Protein 1YSP (pdb70)

Structure (mmCIF, N/CA/C/O backbone):
data_1YSP
#
_entry.id   1YSP
#
_cell.length_a   153.540
_cell.length_b   31.540
_cell.length_c   37.050
_cell.angle_alpha   90.00
_cell.angle_beta   92.70
_cell.angle_gamma   90.00
#
_symmetry.space_group_name_H-M   'C 1 2 1'
#
loop_
_entity.id
_entity.type
_entity.pdbx_description
1 polymer 'Transcriptional regulator kdgR'
2 non-polymer 'SULFATE ION'
3 water water
#
loop_
_atom_site.group_PDB
_atom_site.id
_atom_site.type_symbol
_atom_site.label_atom_id
_atom_site.label_alt_id
_atom_site.label_comp_id
_atom_site.label_asym_id
_atom_site.label_entity_id
_atom_site.label_seq_id
_atom_site.pdbx_PDB_ins_code
_atom_site.Cartn_x
_atom_site.Cartn_y
_atom_site.Cartn_z
_atom_site.occupancy
_atom_site.B_iso_or_equiv
_atom_site.auth_seq_id
_atom_site.auth_comp_id
_atom_site.auth_asym_id
_atom_site.auth_atom_id
_atom_site.pdbx_PDB_model_num
ATOM 1 N N . MET A 1 3 ? 71.765 21.362 13.022 1.00 53.50 1 MET A N 1
ATOM 2 C CA . MET A 1 3 ? 71.131 20.032 13.297 1.00 53.84 1 MET A CA 1
ATOM 3 C C . MET A 1 3 ? 71.612 18.889 12.398 1.00 51.28 1 MET A C 1
ATOM 4 O O . MET A 1 3 ? 71.973 19.077 11.223 1.00 51.30 1 MET A O 1
ATOM 9 N N . ASP A 1 4 ? 71.573 17.702 12.995 1.00 49.09 2 ASP A N 1
ATOM 10 C CA . ASP A 1 4 ? 71.997 16.447 12.418 1.00 46.61 2 ASP A CA 1
ATOM 11 C C . ASP A 1 4 ? 71.102 15.973 11.268 1.00 44.09 2 ASP A C 1
ATOM 12 O O . ASP A 1 4 ? 71.620 15.439 10.303 1.00 42.97 2 ASP A O 1
ATOM 17 N N . LEU A 1 5 ? 69.783 16.141 11.385 1.00 40.88 3 LEU A N 1
ATOM 18 C CA . LEU A 1 5 ? 68.857 15.765 10.292 1.00 38.74 3 LEU A CA 1
ATOM 19 C C . LEU A 1 5 ? 69.227 16.490 8.996 1.00 37.70 3 LEU A C 1
ATOM 20 O O . LEU A 1 5 ? 69.300 15.870 7.932 1.00 37.98 3 LEU A O 1
ATOM 25 N N . ILE A 1 6 ? 69.454 17.794 9.084 1.00 37.52 4 ILE A N 1
ATOM 26 C CA . ILE A 1 6 ? 69.747 18.613 7.896 1.00 37.48 4 ILE A CA 1
ATOM 27 C C . ILE A 1 6 ? 71.144 18.244 7.346 1.00 36.91 4 ILE A C 1
ATOM 28 O O . ILE A 1 6 ? 71.346 18.148 6.135 1.00 34.53 4 ILE A O 1
ATOM 33 N N . ARG A 1 7 ? 72.098 18.003 8.241 1.00 35.04 5 ARG A N 1
ATOM 34 C CA . ARG A 1 7 ? 73.443 17.624 7.775 1.00 35.89 5 ARG A CA 1
ATOM 35 C C . ARG A 1 7 ? 73.438 16.305 6.980 1.00 33.51 5 ARG A C 1
ATOM 36 O O . ARG A 1 7 ? 74.034 16.222 5.898 1.00 33.13 5 ARG A O 1
ATOM 44 N N . SER A 1 8 ? 72.700 15.306 7.474 1.00 31.83 6 SER A N 1
ATOM 45 C CA . SER A 1 8 ? 72.622 13.992 6.772 1.00 31.25 6 SER A CA 1
ATOM 46 C C . SER A 1 8 ? 71.808 14.125 5.513 1.00 29.48 6 SER A C 1
ATOM 47 O O . SER A 1 8 ? 72.111 13.473 4.499 1.00 27.76 6 SER A O 1
ATOM 50 N N . ALA A 1 9 ? 70.711 14.882 5.615 1.00 28.33 7 ALA A N 1
ATOM 51 C CA . ALA A 1 9 ? 69.830 15.093 4.470 1.00 27.55 7 ALA A CA 1
ATOM 52 C C . ALA A 1 9 ? 70.599 15.823 3.378 1.00 27.62 7 ALA A C 1
ATOM 53 O O . ALA A 1 9 ? 70.474 15.473 2.219 1.00 26.81 7 ALA A O 1
ATOM 55 N N . ASP A 1 10 ? 71.387 16.833 3.757 1.00 27.03 8 ASP A N 1
ATOM 56 C CA . ASP A 1 10 ? 72.099 17.652 2.780 1.00 26.79 8 ASP A CA 1
ATOM 57 C C . ASP A 1 10 ? 72.936 16.781 1.842 1.00 26.21 8 ASP A C 1
ATOM 58 O O . ASP A 1 10 ? 72.940 17.007 0.601 1.00 23.89 8 ASP A O 1
ATOM 63 N N . ILE A 1 11 ? 73.646 15.801 2.431 1.00 25.14 9 ILE A N 1
ATOM 64 C CA . ILE A 1 11 ? 74.469 14.859 1.683 1.00 25.85 9 ILE A CA 1
ATOM 65 C C . ILE A 1 11 ? 73.675 13.991 0.701 1.00 25.85 9 ILE A C 1
ATOM 66 O O . ILE A 1 11 ? 74.050 13.817 -0.460 1.00 26.84 9 ILE A O 1
ATOM 71 N N . GLN A 1 12 ? 72.564 13.450 1.184 1.00 26.00 10 GLN A N 1
ATOM 72 C CA . GLN A 1 12 ? 71.767 12.555 0.365 1.00 25.61 10 GLN A CA 1
ATOM 73 C C . GLN A 1 12 ? 70.980 13.325 -0.702 1.00 24.73 10 GLN A C 1
ATOM 74 O O . GLN A 1 12 ? 70.740 12.795 -1.815 1.00 24.29 10 GLN A O 1
ATOM 80 N N . MET A 1 13 ? 70.620 14.551 -0.379 1.00 24.30 11 MET A N 1
ATOM 81 C CA . MET A 1 13 ? 69.917 15.434 -1.355 1.00 24.69 11 MET A CA 1
ATOM 82 C C . MET A 1 13 ? 70.852 15.865 -2.487 1.00 25.91 11 MET A C 1
ATOM 83 O O . MET A 1 13 ? 70.483 15.909 -3.663 1.00 24.43 11 MET A O 1
ATOM 88 N N . ARG A 1 14 ? 72.095 16.200 -2.123 1.00 25.67 12 ARG A N 1
ATOM 89 C CA . ARG A 1 14 ? 73.093 16.509 -3.160 1.00 26.19 12 ARG A CA 1
ATOM 90 C C . ARG A 1 14 ? 73.332 15.302 -4.067 1.00 25.54 12 ARG A C 1
ATOM 91 O O . ARG A 1 14 ? 73.398 15.463 -5.296 1.00 26.35 12 ARG A O 1
ATOM 99 N N . GLU A 1 15 ? 73.355 14.098 -3.486 1.00 26.82 13 GLU A N 1
ATOM 100 C CA . GLU A 1 15 ? 73.396 12.853 -4.251 1.00 27.56 13 GLU A CA 1
ATOM 101 C C . GLU A 1 15 ? 72.185 12.620 -5.233 1.00 28.99 13 GLU A C 1
ATOM 102 O O . GLU A 1 15 ? 72.358 12.247 -6.407 1.00 27.51 13 GLU A O 1
ATOM 108 N N . LEU A 1 16 ? 70.972 12.859 -4.752 1.00 29.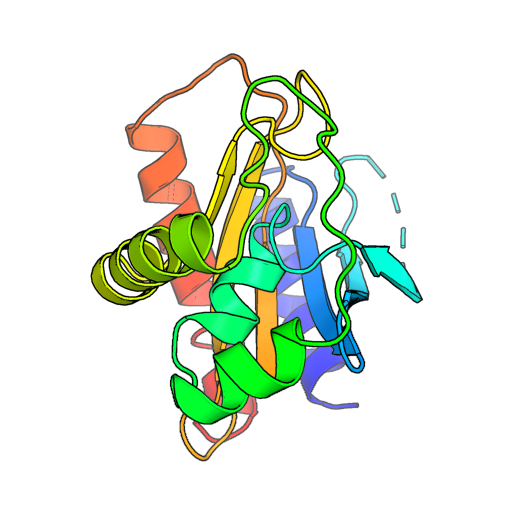02 14 LEU A N 1
ATOM 109 C CA . LEU A 1 16 ? 69.808 12.799 -5.647 1.00 30.18 14 LEU A CA 1
ATOM 110 C C . LEU A 1 16 ? 69.885 13.847 -6.758 1.00 29.61 14 LEU A C 1
ATOM 111 O O . LEU A 1 16 ? 69.505 13.569 -7.887 1.00 30.72 14 LEU A O 1
ATOM 116 N N . SER A 1 17 ? 70.338 15.048 -6.442 1.00 30.21 15 SER A N 1
ATOM 117 C CA . SER A 1 17 ? 70.467 16.105 -7.442 1.00 32.12 15 SER A CA 1
ATOM 118 C C . SER A 1 17 ? 71.477 15.671 -8.511 1.00 31.26 15 SER A C 1
ATOM 119 O O . SER A 1 17 ? 71.195 15.749 -9.716 1.00 29.94 15 SER A O 1
ATOM 122 N N . ARG A 1 18 ? 72.630 15.166 -8.056 1.00 30.35 16 ARG A N 1
ATOM 123 C CA . ARG A 1 18 ? 73.628 14.560 -8.943 1.00 30.59 16 ARG A CA 1
ATOM 124 C C . ARG A 1 18 ? 73.032 13.465 -9.835 1.00 30.65 16 ARG A C 1
ATOM 125 O O . ARG A 1 18 ? 73.301 13.433 -11.044 1.00 30.30 16 ARG A O 1
ATOM 133 N N . LEU A 1 19 ? 72.267 12.545 -9.247 1.00 30.79 17 LEU A N 1
ATOM 134 C CA . LEU A 1 19 ? 71.735 11.421 -10.033 1.00 31.87 17 LEU A CA 1
ATOM 135 C C . LEU A 1 19 ? 70.571 11.834 -10.965 1.00 32.40 17 LEU A C 1
ATOM 136 O O . LEU A 1 19 ? 70.356 11.203 -12.006 1.00 32.79 17 LEU A O 1
ATOM 141 N N . THR A 1 20 ? 69.815 12.867 -10.599 1.00 31.51 18 THR A N 1
ATOM 142 C CA . THR A 1 20 ? 68.531 13.101 -11.294 1.00 32.50 18 THR A CA 1
ATOM 143 C C . THR A 1 20 ? 68.415 14.455 -11.955 1.00 33.01 18 THR A C 1
ATOM 144 O O . THR A 1 20 ? 67.530 14.644 -12.804 1.00 33.95 18 THR A O 1
ATOM 148 N N . LYS A 1 21 ? 69.248 15.404 -11.525 1.00 33.80 19 LYS A N 1
ATOM 149 C CA . LYS A 1 21 ? 69.187 16.821 -11.908 1.00 35.62 19 LYS A CA 1
ATOM 150 C C . LYS A 1 21 ? 67.878 17.532 -11.528 1.00 35.53 19 LYS A C 1
ATOM 151 O O . LYS A 1 21 ? 67.589 18.611 -12.040 1.00 35.27 19 LYS A O 1
ATOM 157 N N . GLU A 1 22 ? 67.099 16.915 -10.636 1.00 33.42 20 GLU A N 1
ATOM 158 C CA . GLU A 1 22 ? 65.783 17.449 -10.260 1.00 32.23 20 GLU A CA 1
ATOM 159 C C . GLU A 1 22 ? 65.935 18.343 -9.019 1.00 31.84 20 GLU A C 1
ATOM 160 O O . GLU A 1 22 ? 67.016 18.320 -8.381 1.00 31.48 20 GLU A O 1
ATOM 166 N N . THR A 1 23 ? 64.875 19.103 -8.688 1.00 29.77 21 THR A N 1
ATOM 167 C CA . THR A 1 23 ? 64.806 19.915 -7.474 1.00 31.11 21 THR A CA 1
ATOM 168 C C . THR A 1 23 ? 64.490 18.943 -6.332 1.00 29.20 21 THR A C 1
ATOM 169 O O . THR A 1 23 ? 63.520 18.173 -6.411 1.00 28.81 21 THR A O 1
ATOM 173 N N . ILE A 1 24 ? 65.275 19.020 -5.263 1.00 28.09 22 ILE A N 1
ATOM 174 C CA . ILE A 1 24 ? 65.081 18.161 -4.062 1.00 25.95 22 ILE A CA 1
ATOM 175 C C . ILE A 1 24 ? 64.757 19.032 -2.836 1.00 24.94 22 ILE A C 1
ATOM 176 O O . ILE A 1 24 ? 65.417 20.039 -2.595 1.00 24.94 22 ILE A O 1
ATOM 181 N N . HIS A 1 25 ? 63.685 18.666 -2.106 1.00 25.03 23 HIS A N 1
ATOM 182 C CA . HIS A 1 25 ? 63.238 19.334 -0.887 1.00 25.09 23 HIS A CA 1
ATOM 183 C C . HIS A 1 25 ? 63.231 18.411 0.345 1.00 24.64 23 HIS A C 1
ATOM 184 O O . HIS A 1 25 ? 63.019 17.187 0.259 1.00 24.47 23 HIS A O 1
ATOM 191 N N . LEU A 1 26 ? 63.430 19.032 1.512 1.00 24.91 24 LEU A N 1
ATOM 192 C CA . LEU A 1 26 ? 63.198 18.364 2.798 1.00 24.19 24 LEU A CA 1
ATOM 193 C C . LEU A 1 26 ? 62.198 19.257 3.541 1.00 24.91 24 LEU A C 1
ATOM 194 O O . LEU A 1 26 ? 62.429 20.458 3.687 1.00 27.46 24 LEU A O 1
ATOM 199 N N . GLY A 1 27 ? 61.083 18.674 3.987 1.00 24.89 25 GLY A N 1
ATOM 200 C CA . GLY A 1 27 ? 59.998 19.454 4.599 1.00 24.65 25 GLY A CA 1
ATOM 201 C C . GLY A 1 27 ? 59.639 18.909 5.969 1.00 25.28 25 GLY A C 1
ATOM 202 O O . GLY A 1 27 ? 59.797 17.762 6.213 1.00 26.02 25 GLY A O 1
ATOM 203 N N . ALA A 1 28 ? 59.116 19.731 6.876 1.00 26.34 26 ALA A N 1
ATOM 204 C CA . ALA A 1 28 ? 58.721 19.230 8.182 1.00 26.50 26 ALA A CA 1
ATOM 205 C C . ALA A 1 28 ? 57.364 19.816 8.570 1.00 26.99 26 ALA A C 1
ATOM 206 O O . ALA A 1 28 ? 56.945 20.788 7.983 1.00 26.47 26 ALA A O 1
ATOM 208 N N . LEU A 1 29 ? 56.712 19.235 9.579 1.00 29.73 27 LEU A N 1
ATOM 209 C CA . LEU A 1 29 ? 55.393 19.692 10.030 1.00 32.53 27 LEU A CA 1
ATOM 210 C C . LEU A 1 29 ? 55.558 20.964 10.861 1.00 35.41 27 LEU A C 1
ATOM 211 O O . LEU A 1 29 ? 56.424 21.033 11.752 1.00 35.05 27 LEU A O 1
ATOM 216 N N . ASP A 1 30 ? 54.790 21.992 10.517 1.00 37.01 28 ASP A N 1
ATOM 217 C CA . ASP A 1 30 ? 54.725 23.168 11.362 1.00 39.46 28 ASP A CA 1
ATOM 218 C C . ASP A 1 30 ? 53.255 23.426 11.627 1.00 39.32 28 ASP A C 1
ATOM 219 O O . ASP A 1 30 ? 52.592 24.138 10.873 1.00 38.98 28 ASP A O 1
ATOM 224 N N . GLU A 1 31 ? 52.765 22.760 12.662 1.00 39.98 29 GLU A N 1
ATOM 225 C CA . GLU A 1 31 ? 51.402 22.934 13.144 1.00 41.49 29 GLU A CA 1
ATOM 226 C C . GLU A 1 31 ? 50.369 22.360 12.177 1.00 40.33 29 GLU A C 1
ATOM 227 O O . GLU A 1 31 ? 49.958 21.226 12.379 1.00 41.90 29 GLU A O 1
ATOM 233 N N . ASP A 1 32 ? 49.964 23.119 11.157 1.00 39.39 30 ASP A N 1
ATOM 234 C CA . ASP A 1 32 ? 48.954 22.666 10.177 1.00 39.14 30 ASP A CA 1
ATOM 235 C C . ASP A 1 32 ? 49.397 22.962 8.735 1.00 37.49 30 ASP A C 1
ATOM 236 O O . ASP A 1 32 ? 48.577 23.210 7.822 1.00 36.23 30 ASP A O 1
ATOM 241 N N . SER A 1 33 ? 50.713 22.979 8.544 1.00 35.55 31 SER A N 1
ATOM 242 C CA . SER A 1 33 ? 51.288 23.234 7.231 1.00 34.68 31 SER A CA 1
ATOM 243 C C . SER A 1 33 ? 52.643 22.525 7.185 1.00 32.67 31 SER A C 1
ATOM 244 O O . SER A 1 33 ? 53.088 21.989 8.214 1.00 31.17 31 SER A O 1
ATOM 247 N N . ILE A 1 34 ? 53.244 22.455 5.999 1.00 30.19 32 ILE A N 1
ATOM 248 C CA . ILE A 1 34 ? 54.630 21.964 5.877 1.00 29.45 32 ILE A CA 1
ATOM 249 C C . ILE A 1 34 ? 55.564 23.159 5.852 1.00 29.69 32 ILE A C 1
ATOM 250 O O . ILE A 1 34 ? 55.192 24.229 5.401 1.00 30.08 32 ILE A O 1
ATOM 255 N N . VAL A 1 35 ? 56.790 22.968 6.314 1.00 29.18 33 VAL A N 1
ATOM 256 C CA . VAL A 1 35 ? 57.804 24.011 6.167 1.00 29.56 33 VAL A CA 1
ATOM 257 C C . VAL A 1 35 ? 59.007 23.407 5.435 1.00 28.80 33 VAL A C 1
ATOM 258 O O . VAL A 1 35 ? 59.458 22.366 5.822 1.00 27.37 33 VAL A O 1
ATOM 262 N N . TYR A 1 36 ? 59.508 24.038 4.380 1.00 30.07 34 TYR A N 1
ATOM 263 C CA . TYR A 1 36 ? 60.727 23.505 3.746 1.00 32.68 34 TYR A CA 1
ATOM 264 C C . TYR A 1 36 ? 61.943 23.857 4.605 1.00 32.86 34 TYR A C 1
ATOM 265 O O . TYR A 1 36 ? 62.225 25.017 4.804 1.00 34.57 34 TYR A O 1
ATOM 274 N N . ILE A 1 37 ? 62.613 22.846 5.147 1.00 33.06 35 ILE A N 1
ATOM 275 C CA . ILE A 1 37 ? 63.810 23.065 5.973 1.00 33.15 35 ILE A CA 1
ATOM 276 C C . ILE A 1 37 ? 65.158 22.946 5.208 1.00 32.56 35 ILE A C 1
ATOM 277 O O . ILE A 1 37 ? 66.163 23.550 5.643 1.00 32.71 35 ILE A O 1
ATOM 282 N N . HIS A 1 38 ? 65.188 22.204 4.085 1.00 31.06 36 HIS A N 1
ATOM 283 C CA . HIS A 1 38 ? 66.367 22.194 3.181 1.00 30.63 36 HIS A CA 1
ATOM 284 C C . HIS A 1 38 ? 65.939 22.106 1.716 1.00 29.90 36 HIS A C 1
ATOM 285 O O . HIS A 1 38 ? 64.840 21.659 1.424 1.00 27.96 36 HIS A O 1
ATOM 292 N N . LYS A 1 39 ? 66.789 22.568 0.799 1.00 30.44 37 LYS A N 1
ATOM 293 C CA . LYS A 1 39 ? 66.506 22.445 -0.634 1.00 32.69 37 LYS A CA 1
ATOM 294 C C . LYS A 1 39 ? 67.827 22.324 -1.387 1.00 32.37 37 LYS A C 1
ATOM 295 O O . LYS A 1 39 ? 68.824 22.962 -0.985 1.00 32.76 37 LYS A O 1
ATOM 301 N N . ILE A 1 40 ? 67.840 21.496 -2.431 1.00 33.16 38 ILE A N 1
ATOM 302 C CA . ILE A 1 40 ? 68.919 21.493 -3.429 1.00 34.61 38 ILE A CA 1
ATOM 303 C C . ILE A 1 40 ? 68.254 21.743 -4.789 1.00 37.53 38 ILE A C 1
ATOM 304 O O . ILE A 1 40 ? 67.430 20.932 -5.251 1.00 35.07 38 ILE A O 1
ATOM 309 N N . ASP A 1 41 ? 68.614 22.865 -5.416 1.00 41.38 39 ASP A N 1
ATOM 310 C CA . ASP A 1 41 ? 67.915 23.363 -6.610 1.00 46.10 39 ASP A CA 1
ATOM 311 C C . ASP A 1 41 ? 68.248 22.647 -7.895 1.00 48.30 39 ASP A C 1
ATOM 312 O O . ASP A 1 41 ? 69.359 22.145 -8.068 1.00 49.31 39 ASP A O 1
ATOM 317 N N . SER A 1 42 ? 67.273 22.636 -8.805 1.00 51.12 40 SER A N 1
ATOM 318 C CA . SER A 1 42 ? 67.455 22.112 -10.155 1.00 53.89 40 SER A CA 1
ATOM 319 C C . SER A 1 42 ? 68.562 22.920 -10.848 1.00 55.71 40 SER A C 1
ATOM 320 O O . SER A 1 42 ? 69.590 22.365 -11.228 1.00 56.91 40 SER A O 1
ATOM 323 N N . MET A 1 43 ? 68.341 24.226 -11.004 1.00 57.63 41 MET A N 1
ATOM 324 C CA . MET A 1 43 ? 69.400 25.167 -11.404 1.00 59.62 41 MET A CA 1
ATOM 325 C C . MET A 1 43 ? 69.164 26.551 -10.786 1.00 59.81 41 MET A C 1
ATOM 326 O O . MET A 1 43 ? 69.336 26.736 -9.571 1.00 60.29 41 MET A O 1
ATOM 331 N N . ILE A 1 52 ? 64.944 26.633 4.596 1.00 56.46 50 ILE A N 1
ATOM 332 C CA . ILE A 1 52 ? 64.520 27.380 3.406 1.00 56.77 50 ILE A CA 1
ATOM 333 C C . ILE A 1 52 ? 63.197 28.160 3.646 1.00 56.17 50 ILE A C 1
ATOM 334 O O . ILE A 1 52 ? 62.946 29.208 3.022 1.00 56.19 50 ILE A O 1
ATOM 339 N N . GLY A 1 53 ? 62.381 27.658 4.572 1.00 55.38 51 GLY A N 1
ATOM 340 C CA . GLY A 1 53 ? 61.397 28.487 5.275 1.00 54.73 51 GLY A CA 1
ATOM 341 C C . GLY A 1 53 ? 60.065 28.778 4.602 1.00 54.37 51 GLY A C 1
ATOM 342 O O . GLY A 1 53 ? 59.161 29.339 5.234 1.00 54.80 51 GLY A O 1
ATOM 343 N N . ARG A 1 54 ? 59.943 28.401 3.329 1.00 53.57 52 ARG A N 1
ATOM 344 C CA . ARG A 1 54 ? 58.673 28.465 2.602 1.00 52.55 52 ARG A CA 1
ATOM 345 C C . ARG A 1 54 ? 57.639 27.549 3.305 1.00 50.90 52 ARG A C 1
ATOM 346 O O . ARG A 1 54 ? 58.008 26.497 3.847 1.00 50.12 52 ARG A O 1
ATOM 354 N N . ARG A 1 55 ? 56.370 27.969 3.293 1.00 48.59 53 ARG A N 1
ATOM 355 C CA . ARG A 1 55 ? 55.254 27.260 3.953 1.00 46.43 53 ARG A CA 1
ATOM 356 C C . ARG A 1 55 ? 54.105 26.852 2.982 1.00 43.86 53 ARG A C 1
ATOM 357 O O . ARG A 1 55 ? 53.673 27.649 2.126 1.00 43.74 53 ARG A O 1
ATOM 365 N N . ASN A 1 56 ? 53.604 25.623 3.108 1.00 39.53 54 ASN A N 1
ATOM 366 C CA . ASN A 1 56 ? 52.664 25.098 2.112 1.00 35.23 54 ASN A CA 1
ATOM 367 C C . ASN A 1 56 ? 51.603 24.214 2.766 1.00 31.11 54 ASN A C 1
ATOM 368 O O . ASN A 1 56 ? 51.813 23.722 3.881 1.00 29.83 54 ASN A O 1
ATOM 373 N N . PRO A 1 57 ? 50.446 24.026 2.093 1.00 28.21 55 PRO A N 1
ATOM 374 C CA . PRO A 1 57 ? 49.389 23.171 2.675 1.00 25.93 55 PRO A CA 1
ATOM 375 C C . PRO A 1 57 ? 49.839 21.716 2.877 1.00 24.31 55 PRO A C 1
ATOM 376 O O . PRO A 1 57 ? 50.651 21.183 2.091 1.00 23.27 55 PRO A O 1
ATOM 380 N N . LEU A 1 58 ? 49.267 21.062 3.870 1.00 23.05 56 LEU A N 1
ATOM 381 C CA . LEU A 1 58 ? 49.525 19.639 4.105 1.00 22.31 56 LEU A CA 1
ATOM 382 C C . LEU A 1 58 ? 48.829 18.754 3.026 1.00 21.50 56 LEU A C 1
ATOM 383 O O . LEU A 1 58 ? 49.264 17.652 2.725 1.00 19.66 56 LEU A O 1
ATOM 388 N N . TYR A 1 59 ? 47.685 19.228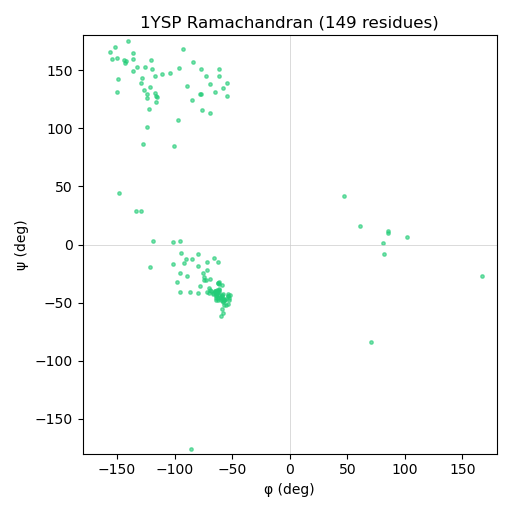 2.503 1.00 20.13 57 TYR A N 1
ATOM 389 C CA . TYR A 1 59 ? 46.806 18.310 1.715 1.00 19.67 57 TYR A CA 1
ATOM 390 C C . TYR A 1 59 ? 47.138 18.298 0.210 1.00 20.02 57 TYR A C 1
ATOM 391 O O . TYR A 1 59 ? 46.652 17.422 -0.545 1.00 20.68 57 TYR A O 1
ATOM 400 N N . SER A 1 60 ? 47.954 19.256 -0.234 1.00 19.48 58 SER A N 1
ATOM 401 C CA . SER A 1 60 ? 48.270 19.433 -1.676 1.00 21.62 58 SER A CA 1
ATOM 402 C C . SER A 1 60 ? 49.774 19.259 -2.006 1.00 22.12 58 SER A C 1
ATOM 403 O O . SER A 1 60 ? 50.188 19.492 -3.188 1.00 24.39 58 SER A O 1
ATOM 406 N N . THR A 1 61 ? 50.572 18.917 -0.995 1.00 21.49 59 THR A N 1
ATOM 407 C CA . THR A 1 61 ? 52.024 18.700 -1.155 1.00 21.44 59 THR A CA 1
ATOM 408 C C . THR A 1 61 ? 52.346 17.218 -0.971 1.00 21.24 59 THR A C 1
ATOM 409 O O . THR A 1 61 ? 51.681 16.554 -0.188 1.00 22.66 59 THR A O 1
ATOM 413 N N . ALA A 1 62 ? 53.349 16.687 -1.683 1.00 20.64 60 ALA A N 1
ATOM 414 C CA . ALA A 1 62 ? 53.757 15.315 -1.515 1.00 19.93 60 ALA A CA 1
ATOM 415 C C . ALA A 1 62 ? 54.331 15.120 -0.076 1.00 17.80 60 ALA A C 1
ATOM 416 O O . ALA A 1 62 ? 54.059 14.125 0.573 1.00 18.34 60 ALA A O 1
ATOM 418 N N . ILE A 1 63 ? 55.081 16.088 0.392 1.00 19.88 61 ILE A N 1
ATOM 419 C CA . ILE A 1 63 ? 55.690 16.003 1.777 1.00 20.23 61 ILE A CA 1
ATOM 420 C C . ILE A 1 63 ? 54.587 16.041 2.852 1.00 20.40 61 ILE A C 1
ATOM 421 O O . ILE A 1 63 ? 54.639 15.336 3.876 1.00 19.70 61 ILE A O 1
ATOM 426 N N . GLY A 1 64 ? 53.597 16.913 2.652 1.00 20.55 62 GLY A N 1
ATOM 427 C CA . GLY A 1 64 ? 52.444 16.963 3.564 1.00 20.76 62 GLY A CA 1
ATOM 428 C C . GLY A 1 64 ? 51.776 15.614 3.670 1.00 19.46 62 GLY A C 1
ATOM 429 O O . GLY A 1 64 ? 51.484 15.140 4.774 1.00 19.81 62 GLY A O 1
ATOM 430 N N . LYS A 1 65 ? 51.513 14.969 2.549 1.00 19.44 63 LYS A N 1
ATOM 431 C CA . LYS A 1 65 ? 50.905 13.650 2.593 1.00 18.59 63 LYS A CA 1
ATOM 432 C C . LYS A 1 65 ? 51.726 12.636 3.382 1.00 20.21 63 LYS A C 1
ATOM 433 O O . LYS A 1 65 ? 51.180 11.828 4.153 1.00 20.31 63 LYS A O 1
ATOM 439 N N . VAL A 1 66 ? 53.036 12.652 3.181 1.00 21.24 64 VAL A N 1
ATOM 440 C CA . VAL A 1 66 ? 53.815 11.645 3.906 1.00 21.84 64 VAL A CA 1
ATOM 441 C C . VAL A 1 66 ? 53.975 11.970 5.389 1.00 21.77 64 VAL A C 1
ATOM 442 O O . VAL A 1 66 ? 54.154 11.045 6.179 1.00 24.90 64 VAL A O 1
ATOM 446 N N . LEU A 1 67 ? 53.890 13.241 5.773 1.00 22.36 65 LEU A N 1
ATOM 447 C CA . LEU A 1 67 ? 53.957 13.662 7.206 1.00 23.32 65 LEU A CA 1
ATOM 448 C C . LEU A 1 67 ? 52.698 13.285 7.988 1.00 24.91 65 LEU A C 1
ATOM 449 O O . LEU A 1 67 ? 52.720 13.185 9.223 1.00 25.96 65 LEU A O 1
ATOM 454 N N . LEU A 1 68 ? 51.620 13.091 7.257 1.00 23.07 66 LEU A N 1
ATOM 455 C CA . LEU A 1 68 ? 50.346 12.605 7.824 1.00 24.77 66 LEU A CA 1
ATOM 456 C C . LEU A 1 68 ? 50.046 11.139 7.703 1.00 24.88 66 LEU A C 1
ATOM 457 O O . LEU A 1 68 ? 49.320 10.604 8.567 1.00 27.30 66 LEU A O 1
ATOM 462 N N . ALA A 1 69 ? 50.496 10.478 6.621 1.00 25.05 67 ALA A N 1
ATOM 463 C CA . ALA A 1 69 ? 50.040 9.122 6.272 1.00 25.54 67 ALA A CA 1
ATOM 464 C C . ALA A 1 69 ? 50.327 8.019 7.298 1.00 28.20 67 ALA A C 1
ATOM 465 O O . ALA A 1 69 ? 49.552 7.084 7.411 1.00 28.81 67 ALA A O 1
ATOM 467 N N . TRP A 1 70 ? 51.421 8.122 8.031 1.00 30.50 68 TRP A N 1
ATOM 468 C CA . TRP A 1 70 ? 51.735 7.085 9.035 1.00 33.97 68 TRP A CA 1
ATOM 469 C C . TRP A 1 70 ? 51.241 7.450 10.469 1.00 36.34 68 TRP A C 1
ATOM 470 O O . TRP A 1 70 ? 51.490 6.696 11.440 1.00 36.03 68 TRP A O 1
ATOM 481 N N . ARG A 1 71 ? 50.564 8.587 10.597 1.00 37.01 69 ARG A N 1
ATOM 482 C CA . ARG A 1 71 ? 50.181 9.112 11.912 1.00 40.18 69 ARG A CA 1
ATOM 483 C C . ARG A 1 71 ? 48.906 8.498 12.412 1.00 41.70 69 ARG A C 1
ATOM 484 O O . ARG A 1 71 ? 48.106 7.986 11.613 1.00 40.99 69 ARG A O 1
ATOM 492 N N . ASP A 1 72 ? 48.733 8.533 13.748 1.00 45.03 70 ASP A N 1
ATOM 493 C CA . ASP A 1 72 ? 47.471 8.134 14.370 1.00 48.06 70 ASP A CA 1
ATOM 494 C C . ASP A 1 72 ? 46.399 8.978 13.685 1.00 48.57 70 ASP A C 1
ATOM 495 O O . ASP A 1 72 ? 46.537 10.202 13.593 1.00 49.20 70 ASP A O 1
ATOM 500 N N . ARG A 1 73 ? 45.362 8.315 13.178 1.00 49.30 71 ARG A N 1
ATOM 501 C CA . ARG A 1 73 ? 44.316 8.977 12.404 1.00 49.85 71 ARG A CA 1
ATOM 502 C C . ARG A 1 73 ? 43.477 9.970 13.233 1.00 49.86 71 ARG A C 1
ATOM 503 O O . ARG A 1 73 ? 42.692 10.760 12.680 1.00 49.22 71 ARG A O 1
ATOM 511 N N . ASP A 1 74 ? 43.644 9.916 14.554 1.00 49.29 72 ASP A N 1
ATOM 512 C CA . ASP A 1 74 ? 43.000 10.883 15.441 1.00 49.08 72 ASP A CA 1
ATOM 513 C C . ASP A 1 74 ? 43.839 12.133 15.612 1.00 47.54 72 ASP A C 1
ATOM 514 O O . ASP A 1 74 ? 43.297 13.236 15.585 1.00 48.13 72 ASP A O 1
ATOM 519 N N . GLU A 1 75 ? 45.151 11.957 15.749 1.00 45.42 73 GLU A N 1
ATOM 520 C CA . GLU A 1 75 ? 46.110 13.036 15.573 1.00 43.51 73 GLU A CA 1
ATOM 521 C C . GLU A 1 75 ? 45.951 13.752 14.208 1.00 41.69 73 GLU A C 1
ATOM 522 O O . GLU A 1 75 ? 45.968 14.969 14.166 1.00 39.84 73 GLU A O 1
ATOM 528 N N . VAL A 1 76 ? 45.773 12.983 13.126 1.00 39.63 74 VAL A N 1
ATOM 529 C CA . VAL A 1 76 ? 45.530 13.537 11.770 1.00 37.22 74 VAL A CA 1
ATOM 530 C C . VAL A 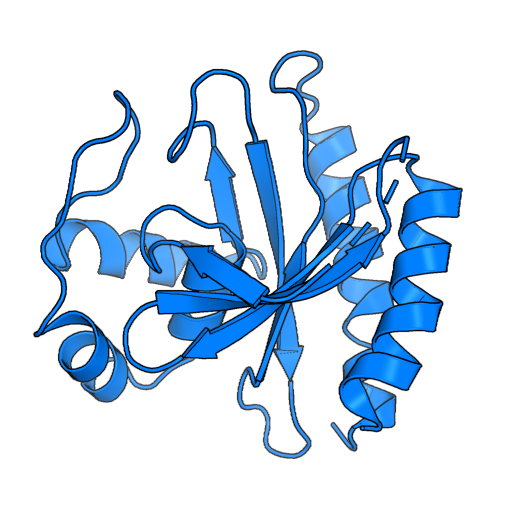1 76 ? 44.293 14.433 11.769 1.00 37.20 74 VAL A C 1
ATOM 531 O O . VAL A 1 76 ? 44.385 15.603 11.431 1.00 34.23 74 VAL A O 1
ATOM 535 N N . LYS A 1 77 ? 43.131 13.882 12.150 1.00 37.41 75 LYS A N 1
ATOM 536 C CA . LYS A 1 77 ? 41.905 14.681 12.119 1.00 38.53 75 LYS A CA 1
ATOM 537 C C . LYS A 1 77 ? 42.060 15.935 13.023 1.00 37.98 75 LYS A C 1
ATOM 538 O O . LYS A 1 77 ? 41.587 17.007 12.671 1.00 38.04 75 LYS A O 1
ATOM 544 N N . GLN A 1 78 ? 42.779 15.800 14.132 1.00 39.20 76 GLN A N 1
ATOM 545 C CA . GLN A 1 78 ? 43.164 16.943 15.007 1.00 40.66 76 GLN A CA 1
ATOM 546 C C . GLN A 1 78 ? 43.992 18.021 14.290 1.00 38.85 76 GLN A C 1
ATOM 547 O O . GLN A 1 78 ? 43.629 19.210 14.291 1.00 38.68 76 GLN A O 1
ATOM 553 N N . ILE A 1 79 ? 45.110 17.611 13.689 1.00 37.10 77 ILE A N 1
ATOM 554 C CA . ILE A 1 79 ? 45.942 18.528 12.894 1.00 35.03 77 ILE A CA 1
ATOM 555 C C . ILE A 1 79 ? 45.080 19.252 11.825 1.00 33.95 77 ILE A C 1
ATOM 556 O O . ILE A 1 79 ? 45.150 20.465 11.660 1.00 33.95 77 ILE A O 1
ATOM 561 N N . LEU A 1 80 ? 44.239 18.503 11.111 1.00 32.74 78 LEU A N 1
ATOM 562 C CA . LEU A 1 80 ? 43.492 19.078 9.987 1.00 31.83 78 LEU A CA 1
ATOM 563 C C . LEU A 1 80 ? 42.249 19.896 10.378 1.00 32.66 78 LEU A C 1
ATOM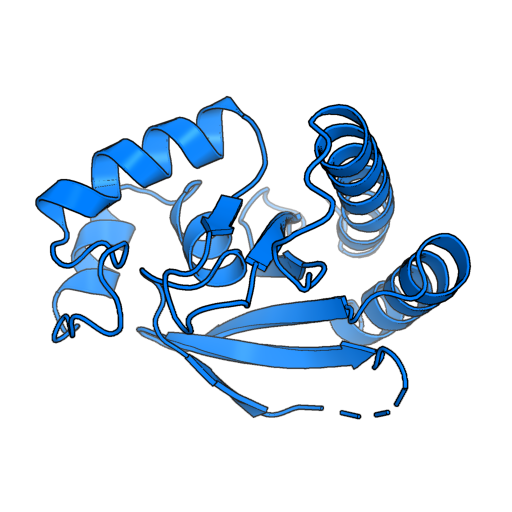 564 O O . LEU A 1 80 ? 41.656 20.599 9.543 1.00 31.14 78 LEU A O 1
ATOM 569 N N . GLU A 1 81 ? 41.892 19.854 11.658 1.00 34.82 79 GLU A N 1
ATOM 570 C CA . GLU A 1 81 ? 40.707 20.608 12.145 1.00 36.97 79 GLU A CA 1
ATOM 571 C C . GLU A 1 81 ? 40.689 22.080 11.780 1.00 36.57 79 GLU A C 1
ATOM 572 O O . GLU A 1 81 ? 39.655 22.614 11.371 1.00 37.95 79 GLU A O 1
ATOM 578 N N . GLY A 1 82 ? 41.842 22.725 11.921 1.00 37.30 80 GLY A N 1
ATOM 579 C CA . GLY A 1 82 ? 41.967 24.158 11.696 1.00 37.25 80 GLY A CA 1
ATOM 580 C C . GLY A 1 82 ? 42.072 24.596 10.235 1.00 36.81 80 GLY A C 1
ATOM 581 O O . GLY A 1 82 ? 41.772 25.757 9.909 1.00 37.37 80 GLY A O 1
ATOM 582 N N . VAL A 1 83 ? 42.422 23.646 9.363 1.00 34.65 81 VAL A N 1
ATOM 583 C CA . VAL A 1 83 ? 42.712 23.914 7.960 1.00 32.51 81 VAL A CA 1
ATOM 584 C C . VAL A 1 83 ? 41.489 24.417 7.211 1.00 31.43 81 VAL A C 1
ATOM 585 O O . VAL A 1 83 ? 40.414 23.818 7.305 1.00 31.11 81 VAL A O 1
ATOM 589 N N . GLU A 1 84 ? 41.660 25.512 6.467 1.00 30.39 82 GLU A N 1
ATOM 590 C CA . GLU A 1 84 ? 40.685 25.967 5.471 1.00 28.91 82 GLU A CA 1
ATOM 591 C C . GLU A 1 84 ? 41.132 25.453 4.085 1.00 26.93 82 GLU A C 1
ATOM 592 O O . GLU A 1 84 ? 42.138 25.900 3.488 1.00 25.42 82 GLU A O 1
ATOM 598 N N . TYR A 1 85 ? 40.422 24.461 3.571 1.00 24.46 83 TYR A N 1
ATOM 599 C CA . TYR A 1 85 ? 40.836 23.904 2.279 1.00 22.07 83 TYR A CA 1
ATOM 600 C C . TYR A 1 85 ? 40.599 24.911 1.145 1.00 22.09 83 TYR A C 1
ATOM 601 O O . TYR A 1 85 ? 39.589 25.578 1.121 1.00 20.89 83 TYR A O 1
ATOM 610 N N . LYS A 1 86 ? 41.547 25.007 0.229 1.00 22.15 84 LYS A N 1
ATOM 611 C CA . LYS A 1 86 ? 41.437 25.864 -0.948 1.00 21.87 84 LYS A CA 1
ATOM 612 C C . LYS A 1 86 ? 41.702 25.062 -2.227 1.00 22.97 84 LYS A C 1
ATOM 613 O O . LYS A 1 86 ? 42.667 24.289 -2.313 1.00 23.22 84 LYS A O 1
ATOM 619 N N . ARG A 1 87 ? 40.844 25.227 -3.236 1.00 22.87 85 ARG A N 1
ATOM 620 C CA A ARG A 1 87 ? 40.996 24.531 -4.493 0.50 24.65 85 ARG A CA 1
ATOM 621 C CA B ARG A 1 87 ? 41.005 24.526 -4.486 0.50 24.60 85 ARG A CA 1
ATOM 622 C C . ARG A 1 87 ? 41.968 25.316 -5.377 1.00 26.71 85 ARG A C 1
ATOM 623 O O . ARG A 1 87 ? 41.596 26.355 -5.962 1.00 25.74 85 ARG A O 1
ATOM 638 N N . SER A 1 88 ? 43.212 24.840 -5.453 1.00 27.05 86 SER A N 1
ATOM 639 C CA . SER A 1 88 ? 44.230 25.515 -6.312 1.00 30.21 86 SER A CA 1
ATOM 640 C C . SER A 1 88 ? 44.073 25.142 -7.753 1.00 30.53 86 SER A C 1
ATOM 641 O O . SER A 1 88 ? 44.191 25.973 -8.657 1.00 33.19 86 SER A O 1
ATOM 644 N N . THR A 1 89 ? 43.815 23.875 -7.991 1.00 29.35 87 THR A N 1
ATOM 645 C CA . THR A 1 89 ? 43.717 23.370 -9.318 1.00 28.87 87 THR A CA 1
ATOM 646 C C . THR A 1 89 ? 42.579 22.389 -9.334 1.00 29.35 87 THR A C 1
ATOM 647 O O . THR A 1 89 ? 42.019 21.999 -8.269 1.00 28.15 87 THR A O 1
ATOM 651 N N . GLU A 1 90 ? 42.319 21.921 -10.545 1.00 29.76 88 GLU A N 1
ATOM 652 C CA A GLU A 1 90 ? 41.368 20.866 -10.821 0.50 30.06 88 GLU A CA 1
ATOM 653 C CA B GLU A 1 90 ? 41.344 20.860 -10.794 0.50 30.81 88 GLU A CA 1
ATOM 654 C C . GLU A 1 90 ? 41.576 19.627 -9.917 1.00 29.98 88 GLU A C 1
ATOM 655 O O . GLU A 1 90 ? 40.615 18.954 -9.488 1.00 29.78 88 GLU A O 1
ATOM 666 N N . ARG A 1 91 ? 42.836 19.308 -9.637 1.00 27.14 89 ARG A N 1
ATOM 667 C CA . ARG A 1 91 ? 43.168 18.062 -8.937 1.00 25.62 89 ARG A CA 1
ATOM 668 C C . ARG A 1 91 ? 43.330 18.151 -7.416 1.00 22.76 89 ARG A C 1
ATOM 669 O O . ARG A 1 91 ? 43.496 17.114 -6.743 1.00 20.83 89 ARG A O 1
ATOM 677 N N . THR A 1 92 ? 43.295 19.369 -6.888 1.00 21.91 90 THR A N 1
ATOM 678 C CA . THR A 1 92 ? 43.494 19.569 -5.445 1.00 21.03 90 THR A CA 1
ATOM 679 C C . THR A 1 92 ? 42.457 18.793 -4.650 1.00 21.86 90 THR A C 1
ATOM 680 O O . THR A 1 92 ? 41.239 18.805 -5.017 1.00 22.70 90 THR A O 1
ATOM 684 N N . ILE A 1 93 ? 42.914 18.096 -3.590 1.00 18.63 91 ILE A N 1
ATOM 685 C CA . ILE A 1 93 ? 42.040 17.369 -2.661 1.00 20.16 91 ILE A CA 1
ATOM 686 C C . ILE A 1 93 ? 41.580 18.419 -1.622 1.00 19.80 91 ILE A C 1
ATOM 687 O O . ILE A 1 93 ? 42.425 19.026 -0.956 1.00 20.07 91 ILE A O 1
ATOM 692 N N . THR A 1 94 ? 40.270 18.602 -1.430 1.00 20.02 92 THR A N 1
ATOM 693 C CA . THR A 1 94 ? 39.820 19.772 -0.649 1.00 21.35 92 THR A CA 1
ATOM 694 C C . THR A 1 94 ? 38.846 19.471 0.486 1.00 21.98 92 THR A C 1
ATOM 695 O O . THR A 1 94 ? 38.056 20.360 0.891 1.00 23.15 92 THR A O 1
ATOM 699 N N . SER A 1 95 ? 38.933 18.259 1.066 1.00 19.96 93 SER A N 1
ATOM 700 C CA . SER A 1 95 ? 38.331 18.010 2.380 1.00 20.13 93 SER A CA 1
ATOM 701 C C . SER A 1 95 ? 39.114 16.950 3.122 1.00 21.00 93 SER A C 1
ATOM 702 O O . SER A 1 95 ? 39.794 16.116 2.499 1.00 20.62 93 SER A O 1
ATOM 705 N N . THR A 1 96 ? 38.949 16.910 4.448 1.00 20.85 94 THR A N 1
ATOM 706 C CA . THR A 1 96 ? 39.561 15.818 5.237 1.00 21.44 94 THR A CA 1
ATOM 707 C C . THR A 1 96 ? 39.005 14.483 4.813 1.00 21.94 94 THR A C 1
ATOM 708 O O . THR A 1 96 ? 39.750 13.502 4.704 1.00 20.53 94 THR A O 1
ATOM 712 N N . GLU A 1 97 ? 37.694 14.460 4.512 1.00 22.31 95 GLU A N 1
ATOM 713 C CA . GLU A 1 97 ? 37.028 13.227 4.123 1.00 22.52 95 GLU A CA 1
ATOM 714 C C . GLU A 1 97 ? 37.581 12.661 2.826 1.00 21.11 95 GLU A C 1
ATOM 715 O O . GLU A 1 97 ? 37.798 11.445 2.729 1.00 22.47 95 GLU A O 1
ATOM 721 N N . ALA A 1 98 ? 37.855 13.530 1.842 1.00 20.42 96 ALA A N 1
ATOM 722 C CA . ALA A 1 98 ? 38.567 13.126 0.608 1.00 20.27 96 ALA A CA 1
ATOM 723 C C . ALA A 1 98 ? 40.062 12.767 0.816 1.00 20.87 96 ALA A C 1
ATOM 724 O O . ALA A 1 98 ? 40.641 11.920 0.080 1.00 20.22 96 ALA A O 1
ATOM 726 N N . LEU A 1 99 ? 40.706 13.386 1.810 1.00 20.13 97 LEU A N 1
ATOM 727 C CA . LEU A 1 99 ? 42.162 13.165 1.994 1.00 20.17 97 LEU A CA 1
ATOM 728 C C . LEU A 1 99 ? 42.516 11.855 2.668 1.00 21.00 97 LEU A C 1
ATOM 729 O O . LEU A 1 99 ? 43.577 11.250 2.360 1.00 19.41 97 LEU A O 1
ATOM 734 N N . LEU A 1 100 ? 41.671 11.446 3.620 1.00 20.57 98 LEU A N 1
ATOM 735 C CA . LEU A 1 100 ? 41.990 10.256 4.436 1.00 22.04 98 LEU A CA 1
ATOM 736 C C . LEU A 1 100 ? 42.177 9.009 3.572 1.00 20.85 98 LEU A C 1
ATOM 737 O O . LEU A 1 100 ? 43.176 8.293 3.732 1.00 22.83 98 LEU A O 1
ATOM 742 N N . PRO A 1 101 ? 41.295 8.766 2.583 1.00 21.31 99 PRO A N 1
ATOM 743 C CA . PRO A 1 101 ? 41.568 7.645 1.665 1.00 21.38 99 PRO A CA 1
ATOM 744 C C . PRO A 1 101 ? 42.870 7.830 0.860 1.00 21.75 99 PRO A C 1
ATOM 745 O O . PRO A 1 101 ? 43.554 6.861 0.570 1.00 23.47 99 PRO A O 1
ATOM 749 N N . VAL A 1 102 ? 43.226 9.065 0.507 1.00 22.69 100 VAL A N 1
ATOM 750 C CA . VAL A 1 102 ? 44.510 9.271 -0.194 1.00 22.09 100 VAL A CA 1
ATOM 751 C C . VAL A 1 102 ? 45.694 8.880 0.733 1.00 22.37 100 VAL A C 1
ATOM 752 O O . VAL A 1 102 ? 46.660 8.203 0.318 1.00 22.68 100 VAL A O 1
ATOM 756 N N . LEU A 1 103 ? 45.593 9.268 1.993 1.00 22.20 101 LEU A N 1
ATOM 757 C CA . LEU A 1 103 ? 46.628 8.916 2.970 1.00 23.40 101 LEU A CA 1
ATOM 758 C C . LEU A 1 103 ? 46.775 7.395 3.144 1.00 25.19 101 LEU A C 1
ATOM 759 O O . LEU A 1 103 ? 47.894 6.887 3.386 1.00 22.83 101 LEU A O 1
ATOM 764 N N . ASP A 1 104 ? 45.658 6.673 3.033 1.00 24.89 102 ASP A N 1
ATOM 765 C CA . ASP A 1 104 ? 45.679 5.198 3.044 1.00 26.63 102 ASP A CA 1
ATOM 766 C C . ASP A 1 104 ? 46.569 4.683 1.914 1.00 25.04 102 ASP A C 1
ATOM 767 O O . ASP A 1 104 ? 47.427 3.792 2.128 1.00 26.56 102 ASP A O 1
ATOM 772 N N . GLN A 1 105 ? 46.360 5.207 0.706 1.00 23.78 103 GLN A N 1
ATOM 773 C CA . GLN A 1 105 ? 47.146 4.776 -0.450 1.00 24.56 103 GLN A CA 1
ATOM 774 C C . GLN A 1 105 ? 48.629 5.164 -0.268 1.00 24.38 103 GLN A C 1
ATOM 775 O O . GLN A 1 105 ? 49.530 4.367 -0.624 1.00 24.60 103 GLN A O 1
ATOM 781 N N . VAL A 1 106 ? 48.875 6.363 0.260 1.00 22.73 104 VAL A N 1
ATOM 782 C CA . VAL A 1 106 ? 50.267 6.794 0.498 1.00 24.57 104 VAL A CA 1
ATOM 783 C C . VAL A 1 106 ? 50.990 5.768 1.422 1.00 25.25 104 VAL A C 1
ATOM 784 O O . VAL A 1 106 ? 52.080 5.293 1.097 1.00 24.73 104 VAL A O 1
ATOM 788 N N . ARG A 1 107 ? 50.378 5.459 2.560 1.00 26.50 105 ARG A N 1
ATOM 789 C CA . ARG A 1 107 ? 50.951 4.464 3.484 1.00 30.62 105 ARG A CA 1
ATOM 790 C C . ARG A 1 107 ? 51.175 3.112 2.783 1.00 31.81 105 ARG A C 1
ATOM 791 O O . ARG A 1 107 ? 52.290 2.515 2.859 1.00 31.88 105 ARG A O 1
ATOM 799 N N . GLU A 1 108 ? 50.170 2.665 2.047 1.00 31.89 106 GLU A N 1
ATOM 800 C CA . GLU A 1 108 ? 50.208 1.383 1.335 1.00 33.47 106 GLU A CA 1
ATOM 801 C C . GLU A 1 108 ? 51.367 1.309 0.325 1.00 33.12 106 GLU A C 1
ATOM 802 O O . GLU A 1 108 ? 52.052 0.296 0.255 1.00 32.85 106 GLU A O 1
ATOM 808 N N . GLN A 1 109 ? 51.585 2.379 -0.442 1.00 30.26 107 GLN A N 1
ATOM 809 C CA . GLN A 1 109 ? 52.587 2.366 -1.528 1.00 29.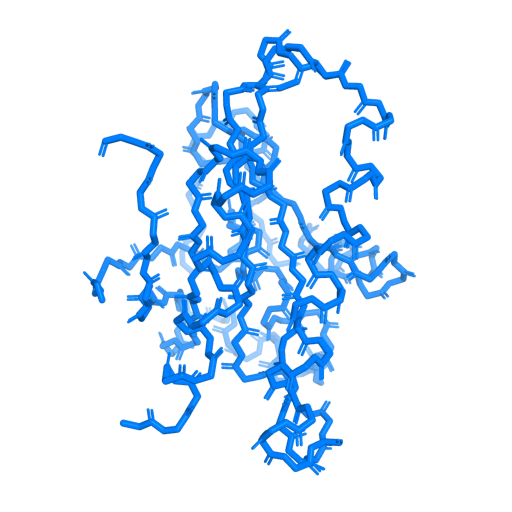45 107 GLN A CA 1
ATOM 810 C C . GLN A 1 109 ? 53.975 2.844 -1.107 1.00 28.50 107 GLN A C 1
ATOM 811 O O . GLN A 1 109 ? 54.937 2.608 -1.831 1.00 29.76 107 GLN A O 1
ATOM 817 N N . GLY A 1 110 ? 54.075 3.516 0.047 1.00 28.36 108 GLY A N 1
ATOM 818 C CA . GLY A 1 110 ? 55.344 3.989 0.588 1.00 26.81 108 G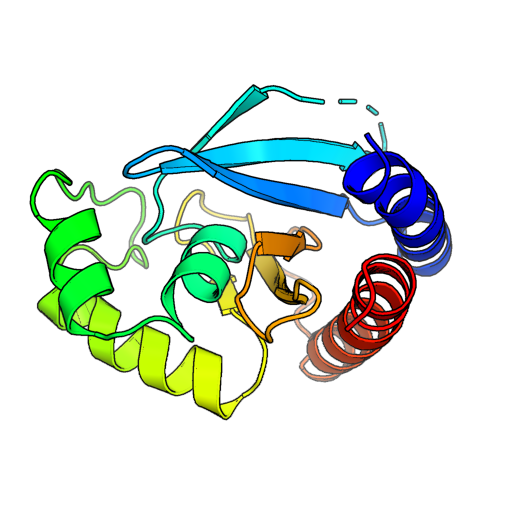LY A CA 1
ATOM 819 C C . GLY A 1 110 ? 55.848 5.331 0.090 1.00 27.20 108 GLY A C 1
ATOM 820 O O . GLY A 1 110 ? 56.981 5.727 0.392 1.00 26.39 108 GLY A O 1
ATOM 821 N N . TYR A 1 111 ? 55.001 6.074 -0.644 1.00 25.70 109 TYR A N 1
ATOM 822 C CA . TYR A 1 111 ? 55.356 7.410 -1.109 1.00 24.25 109 TYR A CA 1
ATOM 823 C C . TYR A 1 111 ? 54.075 8.214 -1.328 1.00 22.95 109 TYR A C 1
ATOM 824 O O . TYR A 1 111 ? 52.985 7.640 -1.501 1.00 22.83 109 TYR A O 1
ATOM 833 N N . GLY A 1 112 ? 54.229 9.532 -1.336 1.00 23.62 110 GLY A N 1
ATOM 834 C CA . GLY A 1 112 ? 53.096 10.459 -1.530 1.00 23.77 110 GLY A CA 1
ATOM 835 C C . GLY A 1 112 ? 53.408 11.277 -2.753 1.00 22.72 110 GLY A C 1
ATOM 836 O O . GLY A 1 112 ? 54.571 11.381 -3.180 1.00 22.05 110 GLY A O 1
ATOM 837 N N . GLU A 1 113 ? 52.371 11.846 -3.359 1.00 22.63 111 GLU A N 1
ATOM 838 C CA . GLU A 1 113 ? 52.601 12.639 -4.559 1.00 23.85 111 GLU A CA 1
ATOM 839 C C . GLU A 1 113 ? 51.810 13.910 -4.521 1.00 24.88 111 GLU A C 1
ATOM 840 O O . GLU A 1 113 ? 50.794 14.017 -3.783 1.00 24.84 111 GLU A O 1
ATOM 846 N N . ASP A 1 114 ? 52.252 14.878 -5.321 1.00 24.40 112 ASP A N 1
ATOM 847 C CA . ASP A 1 114 ? 51.501 16.065 -5.649 1.00 24.08 112 ASP A CA 1
ATOM 848 C C . ASP A 1 114 ? 51.469 16.033 -7.164 1.00 25.00 112 ASP A C 1
ATOM 849 O O . ASP A 1 114 ? 52.468 16.344 -7.794 1.00 26.06 112 ASP A O 1
ATOM 854 N N . ASN A 1 115 ? 50.352 15.603 -7.729 1.00 24.73 113 ASN A N 1
ATOM 855 C CA . ASN A 1 115 ? 50.185 15.524 -9.168 1.00 24.23 113 ASN A CA 1
ATOM 856 C C . ASN A 1 115 ? 49.370 16.728 -9.667 1.00 25.06 113 ASN A C 1
ATOM 857 O O . ASN A 1 115 ? 48.132 16.675 -9.779 1.00 24.76 113 ASN A O 1
ATOM 862 N N . GLU A 1 116 ? 50.072 17.823 -9.897 1.00 25.02 114 GLU A N 1
ATOM 863 C CA . GLU A 1 116 ? 49.459 19.124 -10.246 1.00 26.93 114 GLU A CA 1
ATOM 864 C C . GLU A 1 116 ? 48.285 19.504 -9.334 1.00 27.71 114 GLU A C 1
ATOM 865 O O . GLU A 1 116 ? 47.216 19.963 -9.797 1.00 26.15 114 GLU A O 1
ATOM 871 N N . GLU A 1 117 ? 48.479 19.257 -8.037 1.00 26.07 115 GLU A N 1
ATOM 872 C CA . GLU A 1 117 ? 47.518 19.637 -7.014 1.00 26.80 115 GLU A CA 1
ATOM 873 C C . GLU A 1 117 ? 47.748 21.044 -6.467 1.00 27.45 115 GLU A C 1
ATOM 874 O O . GLU A 1 117 ? 46.814 21.675 -6.009 1.00 26.17 115 GLU A O 1
ATOM 880 N N . GLN A 1 118 ? 48.989 21.543 -6.507 1.00 29.42 116 GLN A N 1
ATOM 881 C CA . GLN A 1 118 ? 49.275 22.935 -6.116 1.00 32.53 116 GLN A CA 1
ATOM 882 C C . GLN A 1 118 ? 49.313 23.895 -7.297 1.00 33.86 116 GLN A C 1
ATOM 883 O O . GLN A 1 118 ? 48.819 25.025 -7.206 1.00 33.42 116 GLN A O 1
ATOM 889 N N . GLU A 1 119 ? 49.903 23.441 -8.393 1.00 35.07 117 GLU A N 1
ATOM 890 C CA . GLU A 1 119 ? 50.182 24.296 -9.531 1.00 37.93 117 GLU A CA 1
ATOM 891 C C . GLU A 1 119 ? 50.133 23.452 -10.784 1.00 37.41 117 GLU A C 1
ATOM 892 O O . GLU A 1 119 ? 50.717 22.357 -10.839 1.00 36.87 117 GLU A O 1
ATOM 898 N N . GLU A 1 120 ? 49.412 23.924 -11.791 1.00 37.31 118 GLU A N 1
ATOM 899 C CA . GLU A 1 120 ? 49.450 23.235 -13.086 1.00 38.60 118 GLU A CA 1
ATOM 900 C C . GLU A 1 120 ? 50.911 23.105 -13.546 1.00 37.61 118 GLU A C 1
ATOM 901 O O . GLU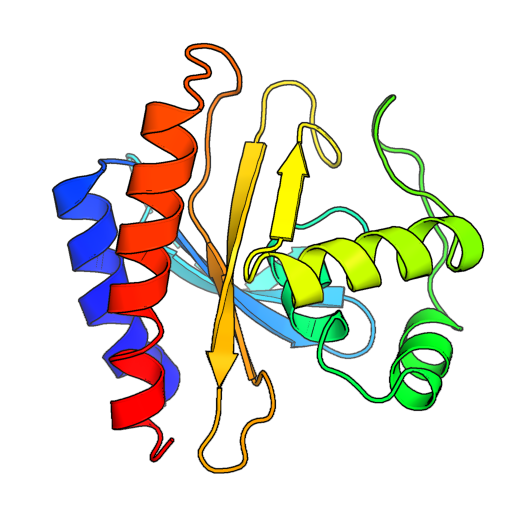 A 1 120 ? 51.732 23.999 -13.328 1.00 38.65 118 GLU A O 1
ATOM 907 N N . GLY A 1 121 ? 51.242 21.950 -14.09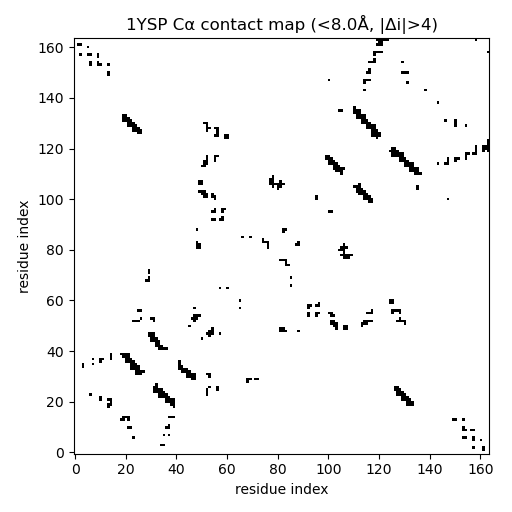5 1.00 37.27 119 GLY A N 1
ATOM 908 C CA . GLY A 1 121 ? 52.572 21.744 -14.637 1.00 36.82 119 GLY A CA 1
ATOM 909 C C . GLY A 1 121 ? 53.634 21.397 -13.619 1.00 35.90 119 GLY A C 1
ATOM 910 O O . GLY A 1 121 ? 54.802 21.214 -13.993 1.00 35.61 119 GLY A O 1
ATOM 911 N N . LEU A 1 122 ? 53.249 21.296 -12.337 1.00 33.85 120 LEU A N 1
ATOM 912 C CA . LEU A 1 122 ? 54.221 20.907 -11.287 1.00 32.67 120 LEU A CA 1
ATOM 913 C C . LEU A 1 122 ? 53.861 19.544 -10.651 1.00 30.95 120 LEU A C 1
ATOM 914 O O . LEU A 1 122 ? 52.727 19.347 -10.203 1.00 29.22 120 LEU A O 1
ATOM 919 N N . ARG A 1 123 ? 54.811 18.606 -10.630 1.00 28.96 121 ARG A N 1
ATOM 920 C CA . ARG A 1 123 ? 54.563 17.341 -9.962 1.00 28.88 121 ARG A CA 1
ATOM 921 C C . ARG A 1 123 ? 55.703 17.054 -8.990 1.00 28.43 121 ARG A C 1
ATOM 922 O O . ARG A 1 123 ? 56.851 17.398 -9.275 1.00 26.92 121 ARG A O 1
ATOM 930 N N . CYS A 1 124 ? 55.366 16.459 -7.848 1.00 27.34 122 CYS A N 1
ATOM 931 C CA . CYS A 1 124 ? 56.360 16.117 -6.816 1.00 27.48 122 CYS A CA 1
ATOM 932 C C . CYS A 1 124 ? 56.082 14.720 -6.303 1.00 23.72 122 CYS A C 1
ATOM 933 O O . CYS A 1 124 ? 54.923 14.231 -6.343 1.00 23.43 122 CYS A O 1
ATOM 936 N N . ILE A 1 125 ? 57.145 14.023 -5.889 1.00 20.54 123 ILE A N 1
ATOM 937 C CA . ILE A 1 125 ? 57.019 12.701 -5.320 1.00 21.22 123 ILE A CA 1
ATOM 938 C C . ILE A 1 125 ? 57.817 12.745 -3.989 1.00 20.95 123 ILE A C 1
ATOM 939 O O . ILE A 1 125 ? 58.885 13.369 -3.971 1.00 20.13 123 ILE A O 1
ATOM 944 N N . ALA A 1 126 ? 57.293 12.133 -2.916 1.00 19.90 124 ALA A N 1
ATOM 945 C CA . ALA A 1 126 ? 58.030 12.227 -1.617 1.00 19.67 124 ALA A CA 1
ATOM 946 C C . ALA A 1 126 ? 57.946 10.956 -0.849 1.00 20.61 124 ALA A C 1
ATOM 947 O O . ALA A 1 126 ? 57.002 10.172 -1.050 1.00 19.25 124 ALA A O 1
ATOM 949 N N . VAL A 1 127 ? 58.921 10.769 0.075 1.00 20.01 125 VAL A N 1
ATOM 950 C CA . VAL A 1 127 ? 58.993 9.608 0.907 1.00 21.19 125 VAL A CA 1
ATOM 951 C C . VAL A 1 127 ? 59.231 10.031 2.349 1.00 21.99 125 VAL A C 1
ATOM 952 O O . VAL A 1 127 ? 59.769 11.095 2.586 1.00 20.76 125 VAL A O 1
ATOM 956 N N . PRO A 1 128 ? 58.778 9.194 3.304 1.00 23.20 126 PRO A N 1
ATOM 957 C CA . PRO A 1 128 ? 58.960 9.529 4.730 1.00 23.97 126 PRO A CA 1
ATOM 958 C C . PRO A 1 128 ? 60.414 9.381 5.241 1.00 23.48 126 PRO A C 1
ATOM 959 O O . PRO A 1 128 ? 61.098 8.420 4.855 1.00 23.88 126 PRO A O 1
ATOM 963 N N . VAL A 1 129 ? 60.823 10.262 6.158 1.00 24.12 127 VAL A N 1
ATOM 964 C CA . VAL A 1 129 ? 62.105 10.130 6.843 1.00 25.99 127 VAL A CA 1
ATOM 965 C C . VAL A 1 129 ? 61.696 9.917 8.297 1.00 27.14 127 VAL A C 1
ATOM 966 O O . VAL A 1 129 ? 60.930 10.687 8.836 1.00 26.66 127 VAL A O 1
ATOM 970 N N . PHE A 1 130 ? 62.217 8.860 8.909 1.00 29.16 128 PHE A N 1
ATOM 971 C CA . PHE A 1 130 ? 61.760 8.410 10.228 1.00 30.98 128 PHE A CA 1
ATOM 972 C C . PHE A 1 130 ? 62.773 8.797 11.299 1.00 31.86 128 PHE A C 1
ATOM 973 O O . PHE A 1 130 ? 63.991 8.880 11.036 1.00 31.89 128 PHE A O 1
ATOM 981 N N . ASP A 1 131 ? 62.279 9.086 12.503 1.00 33.97 129 ASP A N 1
ATOM 982 C CA . ASP A 1 131 ? 63.194 9.207 13.653 1.00 34.60 129 ASP A CA 1
ATOM 983 C C . ASP A 1 131 ? 63.456 7.828 14.290 1.00 35.09 129 ASP A C 1
ATOM 984 O O . ASP A 1 131 ? 62.956 6.791 13.812 1.00 34.89 129 ASP A O 1
ATOM 989 N N . ARG A 1 132 ? 64.206 7.805 15.393 1.00 37.74 130 ARG A N 1
ATOM 990 C CA . ARG A 1 132 ? 64.598 6.526 16.004 1.00 39.89 130 ARG A CA 1
ATOM 991 C C . ARG A 1 132 ? 63.404 5.692 16.503 1.00 40.13 130 ARG A C 1
ATOM 992 O O . ARG A 1 132 ? 63.536 4.486 16.715 1.00 40.61 130 ARG A O 1
ATOM 1000 N N . PHE A 1 133 ? 62.229 6.327 16.613 1.00 40.10 131 PHE A N 1
ATOM 1001 C CA . PHE A 1 133 ? 61.016 5.640 17.067 1.00 39.99 131 PHE A CA 1
ATOM 1002 C C . PHE A 1 133 ? 60.034 5.247 15.976 1.00 40.66 131 PHE A C 1
ATOM 1003 O O . PHE A 1 133 ? 58.967 4.688 16.273 1.00 42.10 131 PHE A O 1
ATOM 1011 N N . GLY A 1 134 ? 60.374 5.509 14.714 1.00 39.69 132 GLY A N 1
ATOM 1012 C CA . GLY A 1 134 ? 59.460 5.124 13.626 1.00 38.36 132 GLY A CA 1
ATOM 1013 C C . GLY A 1 134 ? 58.372 6.138 13.324 1.00 36.43 132 GLY A C 1
ATOM 1014 O O . GLY A 1 134 ? 57.437 5.844 12.574 1.00 37.45 132 GLY A O 1
ATOM 1015 N N . VAL A 1 135 ? 58.505 7.333 13.880 1.00 35.37 133 VAL A N 1
ATOM 1016 C CA . VAL A 1 135 ? 57.652 8.450 13.526 1.00 34.53 133 VAL A CA 1
ATOM 1017 C C . VAL A 1 135 ? 58.261 9.208 12.354 1.00 32.68 133 VAL A C 1
ATOM 1018 O O . VAL A 1 135 ? 59.447 9.554 12.362 1.00 29.97 133 VAL A O 1
ATOM 1022 N N . VAL A 1 136 ? 57.402 9.558 11.397 1.00 31.01 134 VAL A N 1
ATOM 1023 C CA . VAL A 1 136 ? 57.842 10.394 10.282 1.00 29.37 134 VAL A CA 1
ATOM 1024 C C . VAL A 1 136 ? 58.156 11.825 10.743 1.00 29.32 134 VAL A C 1
ATOM 1025 O O . VAL A 1 136 ? 57.249 12.585 11.099 1.00 31.17 134 VAL A O 1
ATOM 1029 N N . ILE A 1 137 ? 59.426 12.234 10.688 1.00 27.71 135 ILE A N 1
ATOM 1030 C CA . ILE A 1 137 ? 59.845 13.575 11.154 1.00 28.52 135 ILE A CA 1
ATOM 1031 C C . ILE A 1 137 ? 60.054 14.577 10.006 1.00 26.64 135 ILE A C 1
ATOM 1032 O O . ILE A 1 137 ? 60.104 15.796 10.197 1.00 27.35 135 ILE A O 1
ATOM 1037 N N . ALA A 1 138 ? 60.178 14.062 8.778 1.00 25.09 136 ALA A N 1
ATOM 1038 C CA . ALA A 1 138 ? 60.316 14.929 7.618 1.00 24.10 136 ALA A CA 1
ATOM 1039 C C . ALA A 1 138 ? 59.841 14.150 6.404 1.00 23.32 136 ALA A C 1
ATOM 1040 O O . ALA A 1 138 ? 59.733 12.949 6.450 1.00 25.52 136 ALA A O 1
ATOM 1042 N N . GLY A 1 139 ? 59.611 14.861 5.308 1.00 23.75 137 GLY A N 1
ATOM 1043 C CA . GLY A 1 139 ? 59.431 14.211 4.029 1.00 21.87 137 GLY A CA 1
ATOM 1044 C C . GLY A 1 139 ? 60.562 14.678 3.145 1.00 21.59 137 GLY A C 1
ATOM 1045 O O . GLY A 1 139 ? 60.967 15.832 3.190 1.00 22.97 137 GLY A O 1
ATOM 1046 N N . LEU A 1 140 ? 61.016 13.774 2.291 1.00 21.68 138 LEU A N 1
ATOM 1047 C CA . LEU A 1 140 ? 62.080 14.042 1.337 1.00 22.59 138 LEU A CA 1
ATOM 1048 C C . LEU A 1 140 ? 61.484 13.908 -0.076 1.00 21.99 138 LEU A C 1
ATOM 1049 O O . LEU A 1 140 ? 60.950 12.839 -0.400 1.00 22.65 138 LEU A O 1
ATOM 1054 N N . SER A 1 141 ? 61.579 14.968 -0.873 1.00 22.62 139 SER A N 1
ATOM 1055 C CA . SER A 1 141 ? 60.890 14.949 -2.175 1.00 23.52 139 SER A CA 1
ATOM 1056 C C . SER A 1 141 ? 61.768 15.307 -3.360 1.00 24.08 139 SER A C 1
ATOM 1057 O O . SER A 1 141 ? 62.838 15.918 -3.221 1.00 21.86 139 SER A O 1
ATOM 1060 N N A ILE A 1 142 ? 61.228 15.022 -4.547 0.50 24.64 140 ILE A N 1
ATOM 1061 N N B ILE A 1 142 ? 61.273 14.890 -4.524 0.50 23.24 140 ILE A N 1
ATOM 1062 C CA A ILE A 1 142 ? 61.796 15.357 -5.839 0.50 26.15 140 ILE A CA 1
ATOM 1063 C CA B ILE A 1 142 ? 61.911 15.094 -5.785 0.50 23.52 140 ILE A CA 1
ATOM 1064 C C A ILE A 1 142 ? 60.697 16.059 -6.678 0.50 27.20 140 ILE A C 1
ATOM 1065 C C B ILE A 1 142 ? 60.857 15.569 -6.786 0.50 23.38 140 ILE A C 1
ATOM 1066 O O A ILE A 1 142 ? 59.554 15.638 -6.664 0.50 25.94 140 ILE A O 1
ATOM 1067 O O B ILE A 1 142 ? 59.716 15.083 -6.794 0.50 21.86 140 ILE A O 1
ATOM 1076 N N A SER A 1 143 ? 61.040 17.155 -7.338 0.50 29.14 141 SER A N 1
ATOM 1077 N N B SER A 1 143 ? 61.238 16.564 -7.565 0.50 23.41 141 SER A N 1
ATOM 1078 C CA A SER A 1 143 ? 60.099 17.871 -8.216 0.50 32.24 141 SER A CA 1
ATOM 1079 C CA B SER A 1 143 ? 60.437 16.967 -8.718 0.50 24.41 141 SER A CA 1
ATOM 1080 C C A SER A 1 143 ? 59.705 17.170 -9.524 0.50 33.99 141 SER A C 1
ATOM 1081 C C B SER A 1 143 ? 60.422 15.937 -9.848 0.50 24.20 141 SER A C 1
ATOM 1082 O O A SER A 1 143 ? 59.694 15.941 -9.623 0.50 35.14 141 SER A O 1
ATOM 1083 O O B SER A 1 143 ? 61.299 15.072 -9.964 0.50 24.21 141 SER A O 1
ATOM 1088 N N A PHE A 1 144 ? 59.432 17.991 -10.543 0.50 34.95 142 PHE A N 1
ATOM 1089 N N B PHE A 1 144 ? 59.387 16.051 -10.684 0.50 24.33 142 PHE A N 1
ATOM 1090 C CA A PHE A 1 144 ? 58.919 17.521 -11.825 0.50 36.39 142 PHE A CA 1
ATOM 1091 C CA B PHE A 1 144 ? 59.080 15.050 -11.659 0.50 24.91 142 PHE A CA 1
ATOM 1092 C C A PHE A 1 144 ? 58.194 18.634 -12.563 0.50 36.09 142 PHE A C 1
ATOM 1093 C C B PHE A 1 144 ? 58.490 15.746 -12.890 0.50 25.90 142 PHE A C 1
ATOM 1094 O O A PHE A 1 144 ? 57.255 19.215 -12.028 0.50 33.57 142 PHE A O 1
ATOM 1095 O O B PHE A 1 144 ? 57.553 16.525 -12.769 0.50 25.43 142 PHE A O 1
ATOM 1110 N N A PRO A 1 145 ? 58.620 18.929 -13.796 0.50 36.79 143 PRO A N 1
ATOM 1111 N N B PRO A 1 145 ? 59.037 15.460 -14.084 0.50 28.29 143 PRO A N 1
ATOM 1112 C CA A PRO A 1 145 ? 57.634 19.358 -14.791 0.50 37.13 143 PRO A CA 1
ATOM 1113 C CA B PRO A 1 145 ? 58.639 16.181 -15.282 0.50 29.57 143 PRO A CA 1
ATOM 1114 C C A PRO A 1 145 ? 56.862 18.106 -15.205 0.50 37.44 143 PRO A C 1
ATOM 1115 C C B PRO A 1 145 ? 57.223 15.799 -15.671 0.50 31.13 143 PRO A C 1
ATOM 1116 O O A PRO A 1 145 ? 57.455 17.030 -15.330 0.50 37.54 143 PRO A O 1
ATOM 1117 O O B PRO A 1 145 ? 56.944 14.630 -15.911 0.50 32.23 143 PRO A O 1
ATOM 1124 N N A THR A 1 146 ? 55.559 18.237 -15.420 0.50 38.74 144 THR A N 1
ATOM 1125 N N B THR A 1 146 ? 56.331 16.780 -15.676 0.50 33.65 144 THR A N 1
ATOM 1126 C CA A THR A 1 146 ? 54.651 17.075 -15.521 0.50 39.65 144 THR A CA 1
ATOM 1127 C CA B THR A 1 146 ? 54.920 16.554 -15.980 0.50 36.10 144 THR A CA 1
ATOM 1128 C C A THR A 1 146 ? 54.821 16.106 -16.709 0.50 40.16 144 THR A C 1
ATOM 1129 C C B THR A 1 146 ? 54.704 16.254 -17.459 0.50 37.68 144 THR A C 1
ATOM 1130 O O A THR A 1 146 ? 54.500 14.916 -16.584 0.50 40.59 144 THR A O 1
ATOM 1131 O O B THR A 1 146 ? 54.379 15.120 -17.835 0.50 38.24 144 THR A O 1
ATOM 1138 N N A LEU A 1 147 ? 55.346 16.590 -17.838 0.50 40.01 145 LEU A N 1
ATOM 1139 N N B LEU A 1 147 ? 54.858 17.265 -18.304 0.50 39.26 145 LEU A N 1
ATOM 1140 C CA A LEU A 1 147 ? 55.094 15.941 -19.148 0.50 40.78 145 LEU A CA 1
ATOM 1141 C CA B LEU A 1 147 ? 54.587 17.023 -19.720 0.50 40.81 145 LEU A CA 1
ATOM 1142 C C A LEU A 1 147 ? 55.628 14.516 -19.391 0.50 41.36 145 LEU A C 1
ATOM 1143 C C B LEU A 1 147 ? 55.171 15.649 -19.922 0.50 41.46 145 LEU A C 1
ATOM 1144 O O A LEU A 1 147 ? 54.866 13.541 -19.315 0.50 41.66 145 LEU A O 1
ATOM 1145 O O B LEU A 1 147 ? 54.853 14.932 -20.872 0.50 41.99 145 LEU A O 1
ATOM 1154 N N A ARG A 1 148 ? 56.911 14.413 -19.729 0.50 41.42 146 ARG A N 1
ATOM 1155 N N B ARG A 1 148 ? 56.000 15.287 -18.948 0.50 42.56 146 ARG A N 1
ATOM 1156 C CA A ARG A 1 148 ? 57.579 13.119 -19.911 0.50 42.02 146 ARG A CA 1
ATOM 1157 C CA B ARG A 1 148 ? 56.811 14.086 -18.966 0.50 43.00 146 ARG A CA 1
ATOM 1158 C C A ARG A 1 148 ? 57.266 12.083 -18.806 0.50 41.93 146 ARG A C 1
ATOM 1159 C C B ARG A 1 148 ? 56.403 13.024 -17.909 0.50 42.73 146 ARG A C 1
ATOM 1160 O O A ARG A 1 148 ? 58.177 11.515 -18.185 0.50 42.12 146 ARG A O 1
ATOM 1161 O O B ARG A 1 148 ? 56.697 13.184 -16.715 0.50 42.07 146 ARG A O 1
ATOM 1176 N N A PHE A 1 149 ? 55.985 11.822 -18.559 0.50 42.22 147 PHE A N 1
ATOM 1177 N N B PHE A 1 149 ? 55.754 11.941 -18.347 0.50 42.26 147 PHE A N 1
ATOM 1178 C CA A PHE A 1 149 ? 55.640 10.873 -17.512 0.50 41.80 147 PHE A CA 1
ATOM 1179 C CA B PHE A 1 149 ? 55.466 10.814 -17.453 0.50 41.50 147 PHE A CA 1
ATOM 1180 C C A PHE A 1 149 ? 55.903 9.440 -17.929 0.50 42.25 147 PHE A C 1
ATOM 1181 C C B PHE A 1 149 ? 55.957 9.462 -17.952 0.50 42.09 147 PHE A C 1
ATOM 1182 O O A PHE A 1 149 ? 55.504 8.979 -19.012 0.50 41.71 147 PHE A O 1
ATOM 1183 O O B PHE A 1 149 ? 55.741 9.065 -19.108 0.50 41.65 147 PHE A O 1
ATOM 1198 N N . SER A 1 150 ? 56.573 8.736 -17.029 1.00 41.74 148 SER A N 1
ATOM 1199 C CA . SER A 1 150 ? 57.018 7.401 -17.262 1.00 42.29 148 SER A CA 1
ATOM 1200 C C . SER A 1 150 ? 56.724 6.757 -15.919 1.00 42.29 148 SER A C 1
ATOM 1201 O O . SER A 1 150 ? 57.076 7.328 -14.870 1.00 41.09 148 SER A O 1
ATOM 1204 N N . GLU A 1 151 ? 56.047 5.615 -15.927 1.00 42.22 149 GLU A N 1
ATOM 1205 C CA . GLU A 1 151 ? 55.931 4.858 -14.694 1.00 43.30 149 GLU A CA 1
ATOM 1206 C C . GLU A 1 151 ? 57.343 4.462 -14.295 1.00 42.76 149 GLU A C 1
ATOM 1207 O O . GLU A 1 151 ? 57.656 4.373 -13.115 1.00 41.71 149 GLU A O 1
ATOM 1213 N N . GLU A 1 152 ? 58.189 4.230 -15.305 1.00 42.09 150 GLU A N 1
ATOM 1214 C CA . GLU A 1 152 ? 59.580 3.871 -15.073 1.00 40.91 150 GLU A CA 1
ATOM 1215 C C . GLU A 1 152 ? 60.346 4.990 -14.383 1.00 38.20 150 GLU A C 1
ATOM 1216 O O . GLU A 1 152 ? 61.108 4.706 -13.446 1.00 38.12 150 GLU A O 1
ATOM 1222 N N . ARG A 1 153 ? 60.161 6.236 -14.816 1.00 35.08 151 ARG A N 1
ATOM 1223 C CA . ARG A 1 153 ? 60.845 7.340 -14.124 1.00 34.87 151 ARG A CA 1
ATOM 1224 C C . ARG A 1 153 ? 60.338 7.438 -12.668 1.00 34.03 151 ARG A C 1
ATOM 1225 O O . ARG A 1 153 ? 61.133 7.535 -11.728 1.00 32.17 151 ARG A O 1
ATOM 1233 N N . LEU A 1 154 ? 59.010 7.378 -12.506 1.00 33.01 152 LEU A N 1
ATOM 1234 C CA . LEU A 1 154 ? 58.425 7.414 -11.146 1.00 31.54 152 LEU A CA 1
ATOM 1235 C C . LEU A 1 154 ? 59.023 6.330 -10.228 1.00 31.00 152 LEU A C 1
ATOM 1236 O O . LEU A 1 154 ? 59.483 6.628 -9.120 1.00 28.52 152 LEU A O 1
ATOM 1241 N N . GLN A 1 155 ? 59.031 5.079 -10.685 1.00 30.45 153 GLN A N 1
ATOM 1242 C CA . GLN A 1 155 ? 59.548 3.991 -9.870 1.00 31.71 153 GLN A CA 1
ATOM 1243 C C . GLN A 1 155 ? 61.060 4.138 -9.555 1.00 31.05 153 GLN A C 1
ATOM 1244 O O . GLN A 1 155 ? 61.491 3.857 -8.425 1.00 30.79 153 GLN A O 1
ATOM 1250 N N . GLU A 1 156 ? 61.849 4.591 -10.528 1.00 30.55 154 GLU A N 1
ATOM 1251 C CA . GLU A 1 156 ? 63.288 4.846 -10.293 1.00 30.39 154 GLU A CA 1
ATOM 1252 C C . GLU A 1 156 ? 63.466 5.986 -9.263 1.00 28.70 154 GLU A C 1
ATOM 1253 O O . GLU A 1 156 ? 64.257 5.884 -8.316 1.00 26.64 154 GLU A O 1
ATOM 1259 N N . TYR A 1 157 ? 62.645 7.035 -9.391 1.00 27.97 155 TYR A N 1
ATOM 1260 C CA . TYR A 1 157 ? 62.700 8.184 -8.456 1.00 27.12 155 TYR A CA 1
ATOM 1261 C C . TYR A 1 157 ? 62.316 7.737 -7.058 1.00 27.30 155 TYR A C 1
ATOM 1262 O O . TYR A 1 157 ? 62.955 8.147 -6.093 1.00 27.50 155 TYR A O 1
ATOM 1271 N N . VAL A 1 158 ? 61.316 6.872 -6.952 1.00 26.48 156 VAL A N 1
ATOM 1272 C CA . VAL A 1 158 ? 60.832 6.401 -5.645 1.00 27.06 156 VAL A CA 1
ATOM 1273 C C . VAL A 1 158 ? 61.943 5.553 -4.998 1.00 27.66 156 VAL A C 1
ATOM 1274 O O . VAL A 1 158 ? 62.253 5.698 -3.801 1.00 25.55 156 VAL A O 1
ATOM 1278 N N . ALA A 1 159 ? 62.563 4.713 -5.825 1.00 27.42 157 ALA A N 1
ATOM 1279 C CA . ALA A 1 159 ? 63.619 3.814 -5.341 1.00 28.74 157 ALA A CA 1
ATOM 1280 C C . ALA A 1 159 ? 64.801 4.624 -4.842 1.00 27.89 157 ALA A C 1
ATOM 1281 O O . ALA A 1 159 ? 65.298 4.370 -3.724 1.00 27.27 157 ALA A O 1
ATOM 1283 N N . MET A 1 160 ? 65.187 5.664 -5.583 1.00 26.96 158 MET A N 1
ATOM 1284 C CA . MET A 1 160 ? 66.324 6.498 -5.118 1.00 28.51 158 MET A CA 1
ATOM 1285 C C . MET A 1 160 ? 65.971 7.343 -3.877 1.00 27.17 158 MET A C 1
ATOM 1286 O O . MET A 1 160 ? 66.825 7.585 -3.010 1.00 25.69 158 MET A O 1
ATOM 1291 N N . LEU A 1 161 ? 64.735 7.860 -3.827 1.00 24.35 159 LEU A N 1
ATOM 1292 C CA . LEU A 1 161 ? 64.264 8.561 -2.586 1.00 23.27 159 LEU A CA 1
ATOM 1293 C C . LEU A 1 161 ? 64.347 7.626 -1.362 1.00 23.82 159 LEU A C 1
ATOM 1294 O O . LEU A 1 161 ? 64.793 8.051 -0.285 1.00 23.36 159 LEU A O 1
ATOM 1299 N N . HIS A 1 162 ? 63.858 6.401 -1.511 1.00 24.43 160 HIS A N 1
ATOM 1300 C CA . HIS A 1 162 ? 63.849 5.430 -0.412 1.00 26.92 160 HIS A CA 1
ATOM 1301 C C . HIS A 1 162 ? 65.264 5.129 0.079 1.00 27.29 160 HIS A C 1
ATOM 1302 O O . HIS A 1 162 ? 65.529 5.108 1.293 1.00 27.85 160 HIS A O 1
ATOM 1309 N N . THR A 1 163 ? 66.180 4.923 -0.847 1.00 28.08 161 THR A N 1
ATOM 1310 C CA . THR A 1 163 ? 67.625 4.786 -0.458 1.00 29.04 161 THR A CA 1
ATOM 1311 C C . THR A 1 163 ? 68.135 5.966 0.338 1.00 28.32 161 THR A C 1
ATOM 1312 O O . THR A 1 163 ? 68.709 5.796 1.441 1.00 29.29 161 THR A O 1
ATOM 1316 N N . ALA A 1 164 ? 67.931 7.169 -0.192 1.00 26.97 162 ALA A N 1
ATOM 1317 C CA . ALA A 1 164 ? 68.360 8.396 0.474 1.00 27.03 162 ALA A CA 1
ATOM 1318 C C . ALA A 1 164 ? 67.730 8.528 1.866 1.00 27.96 162 ALA A C 1
ATOM 1319 O O . ALA A 1 164 ? 68.441 8.750 2.883 1.00 26.82 162 ALA A O 1
ATOM 1321 N N . ALA A 1 165 ? 66.395 8.353 1.935 1.00 27.25 163 ALA A N 1
ATOM 1322 C CA . ALA A 1 165 ? 65.685 8.452 3.221 1.00 27.17 163 ALA A CA 1
ATOM 1323 C C . ALA A 1 165 ? 66.131 7.407 4.255 1.00 28.16 163 ALA A C 1
ATOM 1324 O O . ALA A 1 165 ? 66.233 7.717 5.440 1.00 27.70 163 ALA A O 1
ATOM 1326 N N . ARG A 1 166 ? 66.359 6.176 3.809 1.00 28.89 164 ARG A N 1
ATOM 1327 C CA A ARG A 1 166 ? 66.773 5.150 4.736 0.50 30.33 164 ARG A CA 1
ATOM 1328 C CA B ARG A 1 166 ? 66.824 5.071 4.682 0.50 30.39 164 ARG A CA 1
ATOM 1329 C C . ARG A 1 166 ? 68.125 5.469 5.369 1.00 29.94 164 ARG A C 1
ATOM 1330 O O . ARG A 1 166 ? 68.304 5.257 6.574 1.00 29.03 164 ARG A O 1
ATOM 1345 N N . LYS A 1 167 ? 69.044 6.029 4.576 1.00 29.63 165 LYS A N 1
ATOM 1346 C CA . LYS A 1 167 ? 70.352 6.476 5.104 1.00 29.05 165 LYS A CA 1
ATOM 1347 C C . LYS A 1 167 ? 70.176 7.614 6.120 1.00 29.22 165 LYS A C 1
ATOM 1348 O O . LYS A 1 167 ? 70.726 7.577 7.256 1.00 28.43 165 LYS A O 1
ATOM 1354 N N . ILE A 1 168 ? 69.379 8.617 5.765 1.00 27.94 166 ILE A N 1
ATOM 1355 C CA . ILE A 1 168 ? 69.123 9.731 6.704 1.00 28.13 166 ILE A CA 1
ATOM 1356 C C . ILE A 1 168 ? 68.523 9.232 8.039 1.00 28.38 166 ILE A C 1
ATOM 1357 O O . ILE A 1 168 ? 68.952 9.662 9.131 1.00 28.02 166 ILE A O 1
ATOM 1362 N N . SER A 1 169 ? 67.520 8.373 7.916 1.00 28.66 167 SER A N 1
ATOM 1363 C CA . SER A 1 169 ? 66.849 7.726 9.075 1.00 30.69 167 SER A CA 1
ATOM 1364 C C . SER A 1 169 ? 67.812 6.895 9.916 1.00 32.15 167 SER A C 1
ATOM 1365 O O . SER A 1 169 ? 67.849 7.028 11.153 1.00 32.64 167 SER A O 1
ATOM 1368 N N . ALA A 1 170 ? 68.603 6.057 9.256 1.00 33.57 168 ALA A N 1
ATOM 1369 C CA . ALA A 1 170 ? 69.681 5.311 9.938 1.00 35.24 168 ALA A CA 1
ATOM 1370 C C . ALA A 1 170 ? 70.635 6.216 10.726 1.00 36.78 168 ALA A C 1
ATOM 1371 O O . ALA A 1 170 ? 71.011 5.900 11.878 1.00 37.37 168 ALA A O 1
ATOM 1373 N N . GLN A 1 171 ? 71.014 7.342 10.128 1.00 36.27 169 GLN A N 1
ATOM 1374 C CA . GLN A 1 171 ? 71.872 8.307 10.779 1.00 38.21 169 GLN A CA 1
ATOM 1375 C C . GLN A 1 171 ? 71.153 9.082 11.913 1.00 39.34 169 GLN A C 1
ATOM 1376 O O . GLN A 1 171 ? 71.819 9.704 12.733 1.00 40.82 169 GLN A O 1
ATOM 1382 N N . MET A 1 172 ? 69.809 9.014 11.951 1.00 40.62 170 MET A N 1
ATOM 1383 C CA . MET A 1 172 ? 68.941 9.553 13.040 1.00 41.84 170 MET A CA 1
ATOM 1384 C C . MET A 1 172 ? 68.790 8.552 14.203 1.00 42.74 170 MET A C 1
ATOM 1385 O O . MET A 1 172 ? 68.280 8.920 15.278 1.00 43.00 170 MET A O 1
ATOM 1390 N N . GLY A 1 173 ? 69.209 7.302 13.968 1.00 42.78 171 GLY A N 1
ATOM 1391 C CA . GLY A 1 173 ? 69.030 6.199 14.903 1.00 43.87 171 GLY A CA 1
ATOM 1392 C C . GLY A 1 173 ? 67.898 5.230 14.597 1.00 44.53 171 GLY A C 1
ATOM 1393 O O . GLY A 1 173 ? 67.618 4.339 15.407 1.00 44.11 171 GLY A O 1
ATOM 1394 N N . TYR A 1 174 ? 67.240 5.380 13.440 1.00 44.97 172 TYR A N 1
ATOM 1395 C CA . TYR A 1 174 ? 66.129 4.473 13.073 1.00 45.24 172 TYR A CA 1
ATOM 1396 C C . TYR A 1 174 ? 66.611 3.088 12.663 1.00 46.09 172 TYR A C 1
ATOM 1397 O O . TYR A 1 174 ? 67.657 2.962 12.029 1.00 47.14 172 TYR A O 1
#

InterPro domains:
  IPR005471 Transcription regulator IclR, N-terminal [PF09339] (15-64)
  IPR005471 Transcription regulator IclR, N-terminal [PS51077] (13-74)
  IPR005471 Transcription regulator IclR, N-terminal [SM00346] (13-102)
  IPR011991 ArsR-like helix-turn-helix domain [cd00090] (22-88)
  IPR014757 Transcription regulator IclR, C-terminal [PF01614] (82-254)
  IPR014757 Transcription regulator IclR, C-terminal [PS51078] (75-258)
  IPR029016 GAF-like domain superfamily [G3DSA:3.30.450.40] (87-263)
  IPR036388 Winged helix-like DNA-binding domain superfamily [G3DSA:1.10.10.10] (11-86)
  IPR036390 Winged helix DNA-binding domain superfamily [SSF46785] (13-86)
  IPR050707 HTH-type Transcriptional Regulators in Metabolic Pathways [PTHR30136] (5-257)

CATH classification: 3.30.450.40

Solvent-accessible surface area: 8680 Å² total; per-residue (Å²): 160,112,12,53,190,15,0,33,104,18,0,142,71,2,22,156,90,19,161,23,19,0,14,0,0,18,54,58,146,66,13,0,32,14,39,29,52,25,74,46,212,104,54,104,171,38,46,1,10,2,3,2,3,0,6,0,2,0,0,58,51,97,72,112,78,0,117,130,26,4,148,68,25,133,47,130,166,68,5,120,138,10,24,50,36,24,137,50,0,32,79,47,0,84,86,4,135,139,59,16,21,0,37,0,28,42,10,42,106,102,32,54,22,16,0,0,0,8,0,39,26,160,152,29,73,7,49,0,0,0,3,0,12,8,81,27,145,169,90,34,92,135,97,6,86,108,7,11,58,33,0,29,72,4,3,150,104,0,3,64,106,52,52,135

Sequence (164 aa):
MDLIRSADIQMRELSRLTKETIHLGALDEDSIVYIHKIDSMIGRRNPLYSTAIGKVLLAWRDRDEVKQILEGVEYKRRSTEERTITSTEALLPVLDQVREQGYGEDNEEQEEGLRCIAVPVFDRFGVVIAGLSIISSFFPPTTLLRRFFSEERLQEYVAMLHTAARRKISAQMGY

B-factor: mean 34.2, std 10.33, range [15.72, 71.84]

Secondary structure (DSSP, 8-state):
-HHHHHHHHHHHHHHHHH---EEEEEEETTEEEEEEEE------EEESSSSHHHHHHHHTS-HHHHHHHHTT------STT---SHHHHHHHHHHHHHHT-EEEESSSSTTBEEEEEEEE-TTS-EEEEEEE--BSSS--HHHHHHHHHHHHHHHHHHHHHHT-

GO terms:
  GO:0005515 protein binding (F, IPI)
  GO:0005829 cytosol (C, IDA)
  GO:0003700 DNA-binding transcription factor activity (F, IDA)
  GO:0045892 negative regulation of DNA-templated transcription (P, IDA)
  GO:0003700 DNA-binding transcription factor activity (F, IMP)
  GO:0045892 negative regulation of DNA-templated transcription (P, IMP)

Nearest PDB structures (foldseek):
  1ysp-assembly1_A  TM=1.006E+00  e=1.325E-35  Escherichia coli
  1tf1-assembly2_B  TM=9.280E-01  e=1.854E-17  Escherichia coli
  8eju-assembly1_A  TM=9.381E-01  e=1.908E-16  Pseudomonas putida KT2440
  2ia2-assembly3_B  TM=9.104E-01  e=5.080E-17  Rhodococcus jostii RHA1
  2ia2-assembly3_D  TM=9.146E-01  e=1.580E-16  Rhodococcus jostii RHA1

Organism: Escherichia coli (strain K12) (NCBI:txid83333)

Radius of gyration: 14.64 Å; Cα contacts (8 Å, |Δi|>4): 357; chains: 1; bounding box: 37×27×37 Å

Foldseek 3Di:
DLLCVLLVVLQVVCCVVPLWKKFKWFDDQQWIATPDIDHSVGGDTGGLQQAQFSLQLQLVDDVVVVCVSCVVDQFDQQDPPAQGDPVSRNVLSPVCVVVQKGKRQCRNHPQWIKIWGFAAALVRRGGIIMMTTDGRVDDDVVVVVVRSVSRCVSSVSSRVSNND